Protein AF-A0A965KBA3-F1 (afdb_monomer)

Mean predicted aligned error: 9.37 Å

Structure (mmCIF, N/CA/C/O backbone):
data_AF-A0A965KBA3-F1
#
_entry.id   AF-A0A965KBA3-F1
#
loop_
_atom_site.group_PDB
_atom_site.id
_atom_site.type_symbol
_atom_site.label_atom_id
_atom_site.label_alt_id
_atom_site.label_comp_id
_atom_site.label_asym_id
_atom_site.label_entity_id
_atom_site.label_seq_id
_atom_site.pdbx_PDB_ins_code
_atom_site.Cartn_x
_atom_site.Cartn_y
_atom_site.Cartn_z
_atom_site.occupancy
_atom_site.B_iso_or_equiv
_atom_site.auth_seq_id
_atom_site.auth_comp_id
_atom_site.auth_asym_id
_atom_site.auth_atom_id
_atom_site.pdbx_PDB_model_num
ATOM 1 N N . MET A 1 1 ? -14.699 -9.839 -12.014 1.00 47.62 1 MET A N 1
ATOM 2 C CA . MET A 1 1 ? -13.517 -9.514 -11.192 1.00 47.62 1 MET A CA 1
ATOM 3 C C . MET A 1 1 ? -12.807 -10.823 -10.915 1.00 47.62 1 MET A C 1
ATOM 5 O O . MET A 1 1 ? -13.370 -11.653 -10.221 1.00 47.62 1 MET A O 1
ATOM 9 N N . ASP A 1 2 ? -11.655 -11.049 -11.543 1.00 51.75 2 ASP A N 1
ATOM 10 C CA . ASP A 1 2 ? -10.915 -12.310 -11.433 1.00 51.75 2 ASP A CA 1
ATOM 11 C C . ASP A 1 2 ? -9.778 -12.130 -10.423 1.00 51.75 2 ASP A C 1
ATOM 13 O O . ASP A 1 2 ? -8.684 -11.671 -10.751 1.00 51.75 2 ASP A O 1
ATOM 17 N N . ILE A 1 3 ? -10.077 -12.386 -9.153 1.00 55.81 3 ILE A N 1
ATOM 18 C CA . ILE A 1 3 ? -9.048 -12.570 -8.132 1.00 55.81 3 ILE A CA 1
ATOM 19 C C . ILE A 1 3 ? -9.027 -14.072 -7.861 1.00 55.81 3 ILE A C 1
ATOM 21 O O . ILE A 1 3 ? -9.654 -14.558 -6.926 1.00 55.81 3 ILE A O 1
ATOM 25 N N . SER A 1 4 ? -8.370 -14.827 -8.744 1.00 71.88 4 SER A N 1
ATOM 26 C CA . SER A 1 4 ? -8.114 -16.251 -8.516 1.00 71.88 4 SER A CA 1
ATOM 27 C C . SER A 1 4 ? -7.386 -16.457 -7.178 1.00 71.88 4 SER A C 1
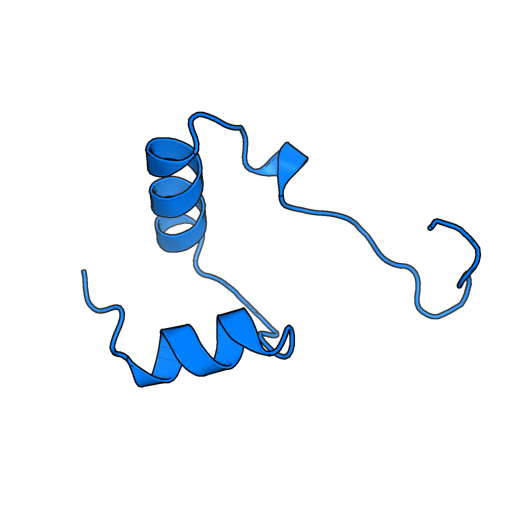ATOM 29 O O . SER 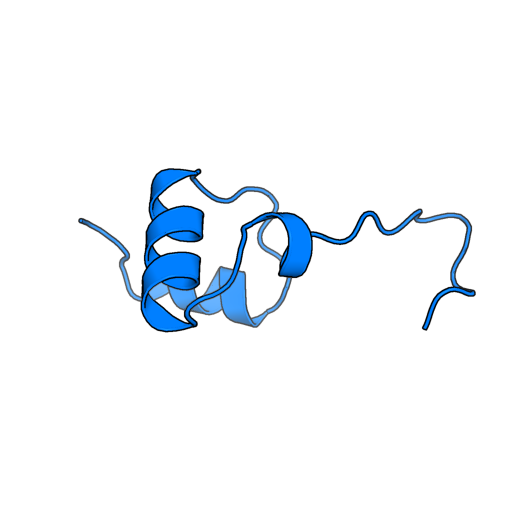A 1 4 ? -6.558 -15.632 -6.778 1.00 71.88 4 SER A O 1
ATOM 31 N N . LEU A 1 5 ? -7.668 -17.571 -6.493 1.00 60.38 5 LEU A N 1
ATOM 32 C CA . LEU A 1 5 ? -7.071 -17.962 -5.203 1.00 60.38 5 LEU A CA 1
ATOM 33 C C . LEU A 1 5 ? -5.535 -17.868 -5.193 1.00 60.38 5 LEU A C 1
ATOM 35 O O . LEU A 1 5 ? -4.939 -17.543 -4.167 1.00 60.38 5 LEU A O 1
ATOM 39 N N . SER A 1 6 ? -4.895 -18.065 -6.346 1.00 57.22 6 SER A N 1
ATOM 40 C CA . SER A 1 6 ? -3.448 -17.917 -6.519 1.00 57.22 6 SER A CA 1
ATOM 41 C C . SER A 1 6 ? -2.941 -16.485 -6.272 1.00 57.22 6 SER A C 1
ATOM 43 O O . SER A 1 6 ? -1.866 -16.312 -5.699 1.00 57.22 6 SER A O 1
ATOM 45 N N . ASN A 1 7 ? -3.717 -15.454 -6.630 1.00 58.94 7 ASN A N 1
ATOM 46 C CA . ASN A 1 7 ? -3.358 -14.052 -6.376 1.00 58.94 7 ASN A CA 1
ATOM 47 C C . ASN A 1 7 ? -3.487 -13.694 -4.885 1.00 58.94 7 ASN A C 1
ATOM 49 O O . ASN A 1 7 ? -2.691 -12.910 -4.366 1.00 58.94 7 ASN A O 1
ATOM 53 N N . LEU A 1 8 ? -4.438 -14.311 -4.173 1.00 61.50 8 LEU A N 1
ATOM 54 C CA . LEU A 1 8 ? -4.640 -14.096 -2.735 1.00 61.50 8 LEU A CA 1
ATOM 55 C C . LEU A 1 8 ? -3.467 -14.629 -1.901 1.00 61.50 8 LEU A C 1
ATOM 57 O O . LEU A 1 8 ? -3.042 -13.974 -0.950 1.00 61.50 8 LEU A O 1
ATOM 61 N N . SER A 1 9 ? -2.897 -15.783 -2.265 1.00 68.88 9 SER A N 1
ATOM 62 C CA . SER A 1 9 ? -1.738 -16.339 -1.554 1.00 68.88 9 SER A CA 1
ATOM 63 C C . SER A 1 9 ? -0.502 -15.436 -1.643 1.00 68.88 9 SER A C 1
ATOM 65 O O . SER A 1 9 ? 0.203 -15.273 -0.650 1.00 68.88 9 SER A O 1
ATOM 67 N N . ILE A 1 10 ? -0.253 -14.799 -2.792 1.00 64.94 10 ILE A N 1
ATOM 68 C CA . ILE A 1 10 ? 0.895 -13.894 -2.976 1.00 64.94 10 ILE A CA 1
ATOM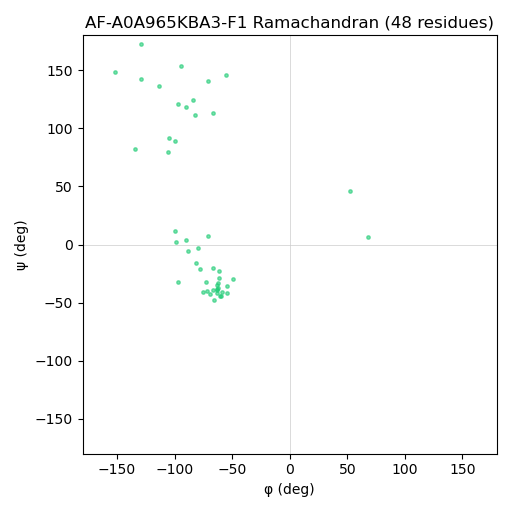 69 C C . ILE A 1 10 ? 0.718 -12.612 -2.151 1.00 64.94 10 ILE A C 1
ATOM 71 O O . ILE A 1 10 ? 1.663 -12.204 -1.473 1.00 64.94 10 ILE A O 1
ATOM 75 N N . LEU A 1 11 ? -0.492 -12.040 -2.132 1.00 62.91 11 LEU A N 1
ATOM 76 C CA . LEU A 1 11 ? -0.826 -10.884 -1.290 1.00 62.91 11 LEU A CA 1
ATOM 77 C C . LEU A 1 11 ? -0.639 -11.201 0.203 1.00 62.91 11 LEU A C 1
ATOM 79 O O . LEU A 1 11 ? 0.002 -10.431 0.911 1.00 62.91 11 LEU A O 1
ATOM 83 N N . LYS A 1 12 ? -1.092 -12.376 0.669 1.00 65.50 12 LYS A N 1
ATOM 84 C CA . LYS A 1 12 ? -0.939 -12.805 2.072 1.00 65.50 12 LYS A CA 1
ATOM 85 C C . LYS A 1 12 ? 0.523 -12.958 2.509 1.00 65.50 12 LYS A C 1
ATOM 87 O O . LYS A 1 12 ? 0.837 -12.730 3.670 1.00 65.50 12 LYS A O 1
ATOM 92 N N . THR A 1 13 ? 1.416 -13.373 1.608 1.00 74.12 13 THR A N 1
ATOM 93 C CA . THR A 1 13 ? 2.844 -13.558 1.939 1.00 74.12 13 THR A CA 1
ATOM 94 C C . THR A 1 13 ? 3.654 -12.261 1.951 1.00 74.12 13 THR A C 1
ATOM 96 O O . THR A 1 13 ? 4.854 -12.319 2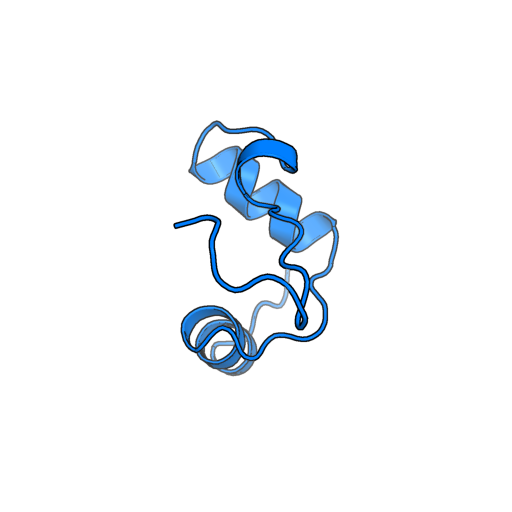.207 1.00 74.12 13 THR A O 1
ATOM 99 N N . GLY A 1 14 ? 3.047 -11.115 1.618 1.00 69.12 14 GLY A N 1
ATOM 100 C CA . GLY A 1 14 ? 3.758 -9.838 1.487 1.00 69.12 14 GLY A CA 1
ATOM 101 C C . GLY A 1 14 ? 4.731 -9.784 0.300 1.00 69.12 14 GLY A C 1
ATOM 102 O O . GLY A 1 14 ? 5.466 -8.819 0.147 1.00 69.12 14 GLY A O 1
ATOM 103 N N . LYS A 1 15 ? 4.749 -10.807 -0.567 1.00 70.44 15 LYS A N 1
ATOM 104 C CA . LYS A 1 15 ? 5.650 -10.897 -1.733 1.00 70.44 15 LYS A CA 1
ATOM 105 C C . LYS A 1 15 ? 5.056 -10.288 -3.005 1.00 70.44 15 LYS A C 1
ATOM 107 O O . LYS A 1 15 ? 5.652 -10.400 -4.079 1.00 70.44 15 LYS A O 1
ATOM 112 N N . ALA A 1 16 ? 3.867 -9.695 -2.916 1.00 76.8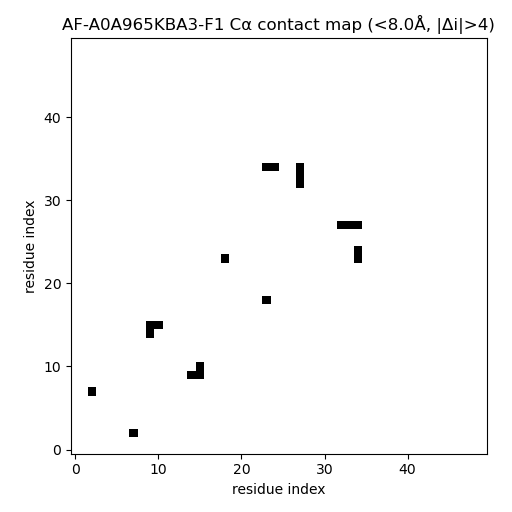8 16 ALA A N 1
ATOM 113 C CA . ALA A 1 16 ? 3.238 -9.028 -4.044 1.00 76.88 16 ALA A CA 1
ATOM 114 C C . ALA A 1 16 ? 4.053 -7.791 -4.434 1.00 76.88 16 ALA A C 1
ATOM 116 O O . ALA A 1 16 ? 4.120 -6.819 -3.693 1.00 76.88 16 ALA A O 1
ATOM 117 N N . LYS A 1 17 ? 4.662 -7.828 -5.622 1.00 76.81 17 LYS A N 1
ATOM 118 C CA . LYS A 1 17 ? 5.429 -6.695 -6.163 1.00 76.81 17 LYS A CA 1
ATOM 119 C C . LYS A 1 17 ? 4.545 -5.588 -6.739 1.00 76.81 17 LYS A C 1
ATOM 121 O O . LYS A 1 17 ? 5.007 -4.470 -6.918 1.00 76.81 17 LYS A O 1
ATOM 126 N N . ALA A 1 18 ? 3.303 -5.917 -7.085 1.00 82.19 18 ALA A N 1
ATOM 127 C CA . ALA A 1 18 ? 2.339 -4.982 -7.641 1.00 82.19 18 ALA A CA 1
ATOM 128 C C . ALA A 1 18 ? 0.914 -5.421 -7.294 1.00 82.19 18 ALA A C 1
ATOM 130 O O . ALA A 1 18 ? 0.620 -6.618 -7.228 1.00 82.19 18 ALA A O 1
ATOM 131 N N . ILE A 1 19 ? 0.025 -4.444 -7.134 1.00 85.62 19 ILE A N 1
ATOM 132 C CA . ILE A 1 19 ? -1.417 -4.634 -6.991 1.00 85.62 19 ILE A CA 1
ATOM 133 C C . ILE A 1 19 ? -2.128 -3.721 -7.991 1.00 85.62 19 ILE A C 1
ATOM 135 O O . ILE A 1 19 ? -1.680 -2.606 -8.257 1.00 85.62 19 ILE A O 1
ATOM 139 N N . ARG A 1 20 ? -3.228 -4.192 -8.588 1.00 88.94 20 ARG A N 1
ATOM 140 C CA . ARG A 1 20 ? -4.071 -3.322 -9.418 1.00 88.94 20 ARG A CA 1
ATOM 141 C C . ARG A 1 20 ? -4.804 -2.338 -8.517 1.00 88.94 20 ARG A C 1
ATOM 143 O O . ARG A 1 20 ? -5.323 -2.748 -7.481 1.00 88.94 20 ARG A O 1
ATOM 150 N N . LEU A 1 21 ? -4.929 -1.087 -8.959 1.00 87.00 21 LEU A N 1
ATOM 151 C CA . LEU A 1 21 ? -5.676 -0.073 -8.212 1.00 87.00 21 LEU A CA 1
ATOM 152 C C . LEU A 1 21 ? -7.107 -0.539 -7.907 1.00 87.00 21 LEU A C 1
ATOM 154 O O . LEU A 1 21 ? -7.520 -0.463 -6.763 1.00 87.00 21 LEU A O 1
ATOM 158 N N . SER A 1 22 ? -7.792 -1.172 -8.863 1.00 90.19 22 SER A N 1
ATOM 159 C CA . SER A 1 22 ? -9.144 -1.713 -8.655 1.00 90.19 22 SER A CA 1
ATOM 160 C C . SER A 1 22 ? -9.236 -2.801 -7.581 1.00 90.19 22 SER A C 1
ATOM 162 O O . SER A 1 22 ? -10.272 -2.961 -6.940 1.00 90.19 22 SER A O 1
ATOM 164 N N . THR A 1 23 ? -8.161 -3.560 -7.362 1.00 89.12 23 THR A N 1
ATOM 165 C CA . THR A 1 23 ? -8.089 -4.529 -6.263 1.00 89.12 23 THR A CA 1
ATOM 166 C C . THR A 1 23 ? -7.875 -3.819 -4.930 1.00 89.12 23 THR A C 1
ATOM 168 O O . THR A 1 23 ? -8.519 -4.181 -3.951 1.00 89.12 23 THR A O 1
ATOM 171 N N . LEU A 1 24 ? -7.019 -2.794 -4.894 1.00 90.62 24 LEU A N 1
ATOM 172 C CA . LEU A 1 24 ? -6.821 -1.966 -3.704 1.00 90.62 24 LEU A CA 1
ATOM 173 C C . LEU A 1 24 ? -8.107 -1.211 -3.325 1.00 90.62 24 LEU A C 1
ATOM 175 O O . LEU A 1 24 ? -8.483 -1.205 -2.161 1.00 90.62 24 LEU A O 1
ATOM 179 N N . GLU A 1 25 ? -8.834 -0.667 -4.303 1.00 91.25 25 GLU A N 1
ATOM 180 C CA . GLU A 1 25 ? -10.130 -0.008 -4.103 1.00 91.25 25 GLU A CA 1
ATOM 181 C C . GLU A 1 25 ? -11.172 -0.953 -3.498 1.00 91.25 25 GLU A C 1
ATOM 183 O O . GLU A 1 25 ? -11.851 -0.581 -2.545 1.00 91.25 25 GLU A O 1
ATOM 188 N N . ALA A 1 26 ? -11.266 -2.192 -3.991 1.00 92.06 26 ALA A N 1
ATOM 189 C CA . ALA A 1 26 ? -12.183 -3.186 -3.434 1.00 92.06 26 ALA A CA 1
ATOM 190 C C . ALA A 1 26 ? -11.854 -3.527 -1.968 1.00 92.06 26 ALA A C 1
ATOM 192 O O . ALA A 1 26 ? -12.760 -3.706 -1.154 1.00 92.06 26 ALA A O 1
ATOM 193 N N . ILE A 1 27 ? -10.564 -3.581 -1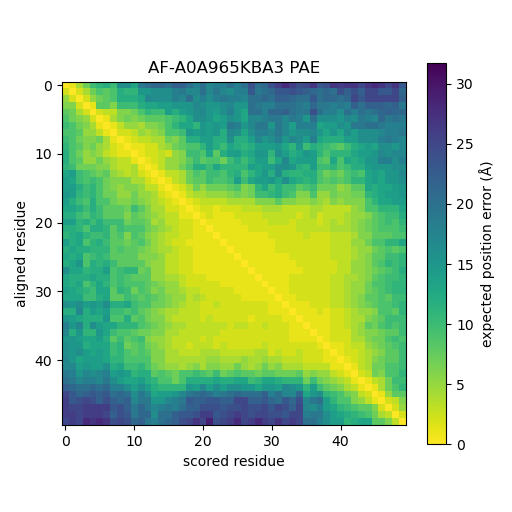.614 1.00 90.75 27 ILE A N 1
ATOM 194 C CA . ILE A 1 27 ? -10.115 -3.770 -0.227 1.00 90.75 27 ILE A CA 1
ATOM 195 C C . ILE A 1 27 ? -10.516 -2.561 0.627 1.00 90.75 27 ILE A C 1
ATOM 197 O O . ILE A 1 27 ? -11.105 -2.740 1.690 1.00 90.75 27 ILE A O 1
ATOM 201 N N . CYS A 1 28 ? -10.260 -1.342 0.146 1.00 93.38 28 CYS A N 1
ATOM 202 C CA . CYS A 1 28 ? -10.633 -0.100 0.825 1.00 93.38 28 CYS A CA 1
ATOM 203 C C . CYS A 1 28 ? -12.143 0.010 1.064 1.00 93.38 28 CYS A C 1
ATOM 205 O O . CYS A 1 28 ? -12.565 0.402 2.147 1.00 93.38 28 CYS A O 1
ATOM 207 N N . GLN A 1 29 ? -12.967 -0.382 0.088 1.00 94.56 29 GLN A N 1
ATOM 208 C CA . GLN A 1 29 ? -14.424 -0.413 0.239 1.00 94.56 29 GLN A CA 1
ATOM 209 C C . GLN A 1 29 ? -14.874 -1.403 1.314 1.00 94.56 29 GLN A C 1
ATOM 211 O O . GLN A 1 29 ? -15.798 -1.111 2.067 1.00 94.56 29 GLN A O 1
ATOM 216 N N . TYR A 1 30 ? -14.224 -2.565 1.398 1.00 94.81 30 TYR A N 1
ATOM 217 C CA . TYR A 1 30 ? -14.544 -3.579 2.401 1.00 94.81 30 TYR A CA 1
ATOM 218 C C . TYR A 1 30 ? -14.102 -3.169 3.814 1.00 94.81 30 TYR A C 1
ATOM 220 O O . TYR A 1 30 ? -14.820 -3.40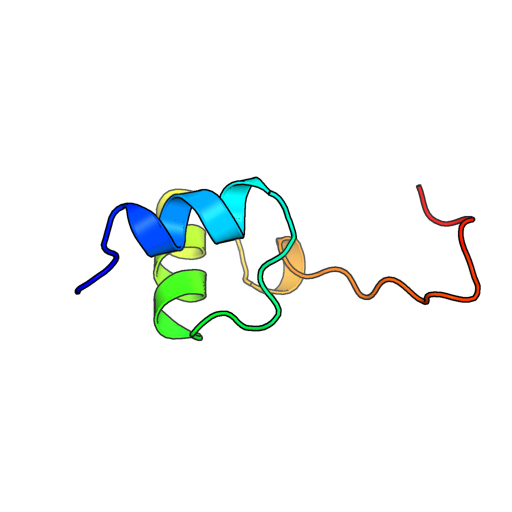9 4.782 1.00 94.81 30 TYR A O 1
ATOM 228 N N . LEU A 1 31 ? -12.928 -2.546 3.934 1.00 94.50 31 LEU A N 1
ATOM 229 C CA . LEU A 1 31 ? -12.350 -2.112 5.209 1.00 94.50 31 LEU A CA 1
ATOM 230 C C . LEU A 1 31 ? -12.778 -0.697 5.627 1.00 94.50 31 LEU A C 1
ATOM 232 O O . LEU A 1 31 ? -12.451 -0.269 6.730 1.00 94.50 31 LEU A O 1
ATOM 236 N N . ASN A 1 32 ? -13.516 0.009 4.768 1.00 94.94 32 ASN A N 1
ATOM 237 C CA . ASN A 1 32 ? -13.936 1.396 4.950 1.00 94.94 32 ASN A CA 1
ATOM 238 C C . ASN A 1 32 ? -12.760 2.341 5.279 1.00 94.94 32 ASN A C 1
ATOM 240 O O . ASN A 1 32 ? -12.842 3.154 6.199 1.00 94.94 32 ASN A O 1
ATOM 244 N N . CYS A 1 33 ? -11.666 2.211 4.525 1.00 94.25 33 CYS A N 1
ATOM 245 C CA . CYS A 1 33 ? -10.438 2.996 4.676 1.00 94.25 33 CYS A CA 1
ATOM 246 C C . CYS A 1 33 ? -9.986 3.609 3.344 1.00 94.25 33 CYS A C 1
ATOM 248 O O . CYS A 1 33 ? -10.546 3.318 2.283 1.00 94.25 33 CYS A O 1
ATOM 250 N N . GLN A 1 34 ? -8.971 4.471 3.384 1.00 91.62 34 GLN A N 1
ATOM 251 C CA . GLN A 1 34 ? -8.347 5.021 2.181 1.00 91.62 34 GLN A CA 1
ATOM 252 C C . GLN A 1 34 ? -7.108 4.224 1.739 1.00 91.62 34 GLN A C 1
ATOM 254 O O . GLN A 1 34 ? -6.410 3.648 2.570 1.00 91.62 34 GLN A O 1
ATOM 259 N N . PRO A 1 35 ? -6.751 4.248 0.436 1.00 90.69 35 PRO A N 1
ATOM 260 C CA . PRO A 1 35 ? -5.548 3.576 -0.068 1.00 90.69 35 PRO A CA 1
ATOM 261 C C . PRO A 1 35 ? -4.262 3.991 0.657 1.00 90.69 35 PRO A C 1
ATOM 263 O O . PRO A 1 35 ? -3.384 3.163 0.878 1.00 90.69 35 PRO A O 1
ATOM 266 N N . GLY A 1 36 ? -4.162 5.265 1.052 1.00 89.38 36 GLY A N 1
ATOM 267 C CA . GLY A 1 36 ? -3.016 5.787 1.798 1.00 89.38 36 GLY A CA 1
ATOM 268 C C . GLY A 1 36 ? -2.870 5.209 3.208 1.00 89.38 36 GLY A C 1
ATOM 269 O O . GLY A 1 36 ? -1.775 5.238 3.745 1.00 89.38 36 GLY A O 1
ATOM 270 N N . GLU A 1 37 ? -3.936 4.650 3.788 1.00 89.69 37 GLU A N 1
ATOM 271 C CA . GLU A 1 37 ? -3.884 3.982 5.097 1.00 89.69 37 GLU A CA 1
ATOM 272 C C . GLU A 1 37 ? -3.367 2.537 4.999 1.00 89.69 37 GLU A C 1
ATOM 274 O O . GLU A 1 37 ? -2.988 1.946 6.004 1.00 89.69 37 GLU A O 1
ATOM 279 N N . ILE A 1 38 ? -3.346 1.958 3.793 1.00 88.56 38 ILE A N 1
ATOM 280 C CA . ILE A 1 38 ? -2.842 0.600 3.529 1.00 88.56 38 ILE A CA 1
ATOM 281 C C . ILE A 1 38 ? -1.394 0.638 3.025 1.00 88.56 38 ILE A C 1
ATOM 283 O O . ILE A 1 38 ? -0.626 -0.296 3.251 1.00 88.56 38 ILE A O 1
ATOM 287 N N . LEU A 1 39 ? -1.031 1.691 2.290 1.00 88.75 39 LEU A N 1
ATOM 2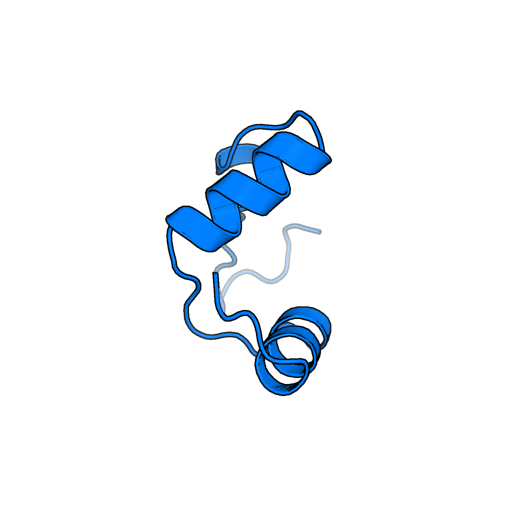88 C CA . LEU A 1 39 ? 0.276 1.824 1.660 1.00 88.75 39 LEU A CA 1
ATOM 289 C C . LEU A 1 39 ? 1.266 2.518 2.595 1.00 88.75 39 LEU A C 1
ATOM 291 O O . LEU A 1 39 ? 1.118 3.696 2.908 1.00 88.75 39 LEU A O 1
ATOM 295 N N . GLU A 1 40 ? 2.332 1.810 2.946 1.00 85.62 40 GLU A N 1
ATOM 296 C CA . GLU A 1 40 ? 3.495 2.373 3.621 1.00 85.62 40 GLU A CA 1
ATOM 297 C C . GLU A 1 40 ? 4.712 2.318 2.693 1.00 85.62 40 GLU A C 1
ATOM 299 O O . GLU A 1 40 ? 4.959 1.316 2.019 1.00 85.62 40 GLU A O 1
ATOM 304 N N . TYR A 1 41 ? 5.484 3.406 2.649 1.00 84.75 41 TYR A N 1
ATOM 305 C CA . TYR A 1 41 ? 6.807 3.379 2.036 1.00 84.75 41 TYR A CA 1
ATOM 306 C C . TYR A 1 41 ? 7.813 2.833 3.050 1.00 84.75 41 TYR A C 1
ATOM 308 O O . TYR A 1 41 ? 8.138 3.506 4.031 1.00 84.75 41 TYR A O 1
ATOM 316 N N . THR A 1 42 ? 8.329 1.635 2.788 1.00 80.94 42 THR A N 1
ATOM 317 C CA . THR A 1 42 ? 9.455 1.065 3.529 1.00 80.94 42 THR A CA 1
ATOM 318 C C . THR A 1 42 ? 10.742 1.330 2.756 1.00 80.94 42 THR A C 1
ATOM 320 O O . THR A 1 42 ? 10.885 0.908 1.609 1.00 80.94 42 THR A O 1
ATOM 323 N N . ASP A 1 43 ? 11.679 2.032 3.387 1.00 83.12 43 ASP A N 1
ATOM 324 C CA . ASP A 1 43 ? 13.024 2.206 2.852 1.00 83.12 43 ASP A CA 1
ATOM 325 C C . ASP A 1 43 ? 13.887 0.995 3.230 1.00 83.12 43 ASP A C 1
ATOM 327 O O . ASP A 1 43 ? 14.021 0.683 4.413 1.00 83.12 43 ASP A O 1
ATOM 331 N N . ASP A 1 44 ? 14.491 0.321 2.247 1.00 74.19 44 ASP A N 1
ATOM 332 C CA . ASP A 1 44 ? 15.352 -0.853 2.486 1.00 74.19 44 ASP A CA 1
ATOM 333 C C . ASP A 1 44 ? 16.582 -0.511 3.357 1.00 74.19 44 ASP A C 1
ATOM 335 O O . ASP A 1 44 ? 17.125 -1.370 4.049 1.00 74.19 44 ASP A O 1
ATOM 339 N N . HIS A 1 45 ? 16.984 0.767 3.401 1.00 71.56 45 HIS A N 1
ATOM 340 C CA . HIS A 1 45 ? 18.148 1.243 4.145 1.00 71.56 45 HIS A CA 1
ATOM 341 C C . HIS A 1 45 ? 17.826 1.859 5.514 1.00 71.56 45 HIS A C 1
ATOM 343 O O . HIS A 1 45 ? 18.751 2.275 6.216 1.00 71.56 45 HIS A O 1
ATOM 349 N N . ASN A 1 46 ? 16.561 1.891 5.947 1.00 65.38 46 ASN A N 1
ATOM 350 C CA . ASN A 1 46 ? 16.198 2.404 7.269 1.00 65.38 46 ASN A CA 1
ATOM 351 C C . ASN A 1 46 ? 15.197 1.491 8.001 1.00 65.38 46 ASN A C 1
ATOM 353 O O . ASN A 1 46 ? 14.003 1.792 8.043 1.00 65.38 46 ASN A O 1
ATOM 357 N N . PRO A 1 47 ? 15.674 0.416 8.658 1.00 60.75 47 PRO A N 1
ATOM 358 C CA . PRO A 1 47 ? 14.826 -0.568 9.339 1.00 60.75 47 PRO A CA 1
ATOM 359 C C . PRO A 1 47 ? 14.146 -0.048 10.626 1.00 60.75 47 PRO A C 1
ATOM 361 O O . PRO A 1 47 ? 13.554 -0.833 11.360 1.00 60.75 47 PRO A O 1
ATOM 364 N N . SER A 1 48 ? 14.239 1.252 10.939 1.00 63.56 48 SER A N 1
ATOM 365 C CA . SER A 1 48 ? 13.877 1.820 12.252 1.00 63.56 48 SER A CA 1
ATOM 366 C C . SER A 1 48 ? 12.496 2.483 12.325 1.00 63.56 48 SER A C 1
ATOM 368 O O . SER A 1 48 ? 12.214 3.182 13.297 1.00 63.56 48 SER A O 1
ATOM 370 N N . LYS A 1 49 ? 11.625 2.308 11.328 1.00 57.91 49 LYS A N 1
ATOM 371 C CA . LYS A 1 49 ? 10.200 2.638 11.479 1.00 57.91 49 LYS A CA 1
ATOM 372 C C . LYS A 1 49 ? 9.421 1.335 11.632 1.00 57.91 49 LYS A C 1
ATOM 374 O O . LYS A 1 49 ? 9.065 0.715 10.640 1.00 57.91 49 LYS A O 1
ATOM 379 N N . SER A 1 50 ? 9.236 0.917 12.883 1.00 55.34 50 SER A N 1
ATOM 380 C CA . SER A 1 50 ? 8.280 -0.108 13.310 1.00 55.34 50 SER A CA 1
ATOM 381 C C . SER A 1 50 ? 7.412 0.450 14.422 1.00 55.34 50 SER A C 1
ATOM 383 O O . SER A 1 50 ? 7.899 1.339 15.157 1.00 55.34 50 SER A O 1
#

Foldseek 3Di:
DDPDPVNVVCVVVVNDPDDDVVVLVVVCVVVVHDSVVVDDDDDPPDPPDD

Secondary structure (DSSP, 8-state):
----HHHHHHHHTT--S---HHHHHHHHHHHT--HHHH-----TT-TT--

Radius of gyration: 12.74 Å; Cα contacts (8 Å, |Δi|>4): 10; chains: 1; bounding box: 33×24×25 Å

Nearest PDB structures (foldseek):
  6i9r-assembly1_a  TM=4.109E-01  e=2.276E+00  Homo sapiens
  6gaw-assembly1_Bf  TM=3.745E-01  e=6.148E+00  Sus scrofa
  6vmi-assembly1_a  TM=4.061E-01  e=8.767E+00  Homo sapiens

Solvent-accessible surface area (backbone atoms only — not comparable to full-atom values): 3479 Å² total; per-residue (Å²): 135,90,78,53,72,72,58,53,55,38,54,73,68,70,70,54,89,73,79,57,67,72,57,52,49,53,50,21,67,74,70,73,52,55,69,73,82,73,59,77,91,80,56,94,90,53,89,82,82,125

pLDDT: mean 77.41, std 13.98, range [47.62, 94.94]

Sequence (50 aa):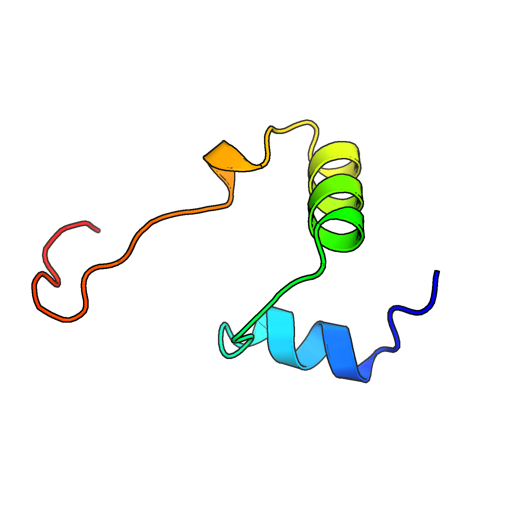
MDISLSNLSILKTGKAKAIRLSTLEAICQYLNCQPGEILEYTDDHNPSKS